Protein AF-A0A2L2ZBF6-F1 (afdb_monomer)

pLDDT: mean 72.56, std 14.94, range [39.94, 94.75]

Structure (mmCIF, N/CA/C/O backbone):
data_AF-A0A2L2ZBF6-F1
#
_entry.id   AF-A0A2L2ZBF6-F1
#
loop_
_atom_site.group_PDB
_atom_site.id
_atom_site.type_symbol
_atom_site.label_atom_id
_atom_site.label_alt_id
_atom_site.label_comp_id
_atom_site.label_asym_id
_atom_site.label_entity_id
_atom_site.label_seq_id
_atom_site.pdbx_PDB_ins_code
_atom_site.Cartn_x
_atom_site.Cartn_y
_atom_site.Cartn_z
_atom_site.occupancy
_atom_site.B_iso_or_equiv
_atom_site.auth_seq_id
_atom_site.auth_comp_id
_atom_site.auth_asym_id
_atom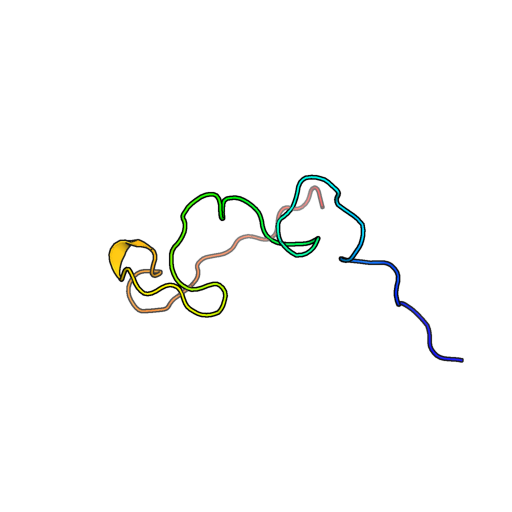_site.auth_atom_id
_atom_site.pdbx_PDB_model_num
ATOM 1 N N . GLN A 1 1 ? 29.959 -15.552 -9.818 1.00 39.94 1 GLN A N 1
ATOM 2 C CA . GLN A 1 1 ? 29.534 -14.233 -10.329 1.00 39.94 1 GLN A CA 1
ATOM 3 C C . GLN A 1 1 ? 28.185 -13.936 -9.703 1.00 39.94 1 GLN A C 1
ATOM 5 O O . GLN A 1 1 ? 27.285 -14.740 -9.887 1.00 39.94 1 GLN A O 1
ATOM 10 N N . ALA A 1 2 ? 28.076 -12.889 -8.884 1.00 47.16 2 ALA A N 1
ATOM 11 C CA . ALA A 1 2 ? 26.787 -12.411 -8.390 1.00 47.16 2 ALA A CA 1
ATOM 12 C C . ALA A 1 2 ? 26.325 -11.322 -9.360 1.00 47.16 2 ALA A C 1
ATOM 14 O O . ALA A 1 2 ? 26.993 -10.300 -9.500 1.00 47.16 2 ALA A O 1
ATOM 15 N N . GLU A 1 3 ? 25.264 -11.608 -10.101 1.00 54.28 3 GLU A N 1
ATOM 16 C CA . GLU A 1 3 ? 24.678 -10.712 -11.088 1.00 54.28 3 GLU A CA 1
ATOM 17 C C . GLU A 1 3 ? 23.448 -10.029 -10.481 1.00 54.28 3 GLU A C 1
ATOM 19 O O . GLU A 1 3 ? 22.643 -10.679 -9.813 1.00 54.28 3 GLU A O 1
ATOM 24 N N . LYS A 1 4 ? 23.321 -8.730 -10.786 1.00 53.69 4 LYS A N 1
ATOM 25 C CA . LYS A 1 4 ? 22.178 -7.832 -10.554 1.00 53.69 4 LYS A CA 1
ATOM 26 C C . LYS A 1 4 ? 22.069 -7.182 -9.162 1.00 53.69 4 LYS A C 1
ATOM 28 O O . LYS A 1 4 ? 21.198 -7.510 -8.364 1.00 53.69 4 LYS A O 1
ATOM 33 N N . VAL A 1 5 ? 22.908 -6.168 -8.931 1.00 52.31 5 VAL A N 1
ATOM 34 C CA . VAL A 1 5 ? 22.783 -5.187 -7.826 1.00 52.31 5 VAL A CA 1
ATOM 35 C C . VAL A 1 5 ? 22.384 -3.797 -8.366 1.00 52.31 5 VAL A C 1
ATOM 37 O O . VAL A 1 5 ? 22.701 -2.791 -7.758 1.00 52.31 5 VAL A O 1
ATOM 40 N N . ASP A 1 6 ? 21.680 -3.708 -9.501 1.00 57.19 6 ASP A N 1
ATOM 41 C CA . ASP A 1 6 ? 21.498 -2.415 -10.202 1.00 57.19 6 ASP A CA 1
ATOM 42 C C . ASP A 1 6 ? 20.050 -1.889 -10.289 1.00 57.19 6 ASP A C 1
ATOM 44 O O . ASP A 1 6 ? 19.784 -1.020 -11.111 1.00 57.19 6 ASP A O 1
ATOM 48 N N . LEU A 1 7 ? 19.068 -2.385 -9.515 1.00 59.28 7 LEU A N 1
ATOM 49 C CA . LEU A 1 7 ? 17.650 -2.118 -9.855 1.00 59.28 7 LEU A CA 1
ATOM 50 C C . LEU A 1 7 ? 16.651 -1.710 -8.753 1.00 59.28 7 LEU A C 1
ATOM 52 O O . LEU A 1 7 ? 15.452 -1.778 -9.017 1.00 59.28 7 LEU A O 1
ATOM 56 N N . PRO A 1 8 ? 17.065 -1.194 -7.582 1.00 54.38 8 PRO A N 1
ATOM 57 C CA . PRO A 1 8 ? 16.229 -0.119 -7.011 1.00 54.38 8 PRO A CA 1
ATOM 58 C C . PRO A 1 8 ? 16.977 1.044 -6.345 1.00 54.38 8 PRO A C 1
ATOM 60 O O . PRO A 1 8 ? 16.335 1.967 -5.870 1.00 54.38 8 PRO A O 1
ATOM 63 N N . LEU A 1 9 ? 18.310 1.039 -6.267 1.00 52.31 9 LEU A N 1
ATOM 64 C CA . LEU A 1 9 ? 19.018 1.952 -5.353 1.00 52.31 9 LEU A CA 1
ATOM 65 C C . LEU A 1 9 ? 19.159 3.409 -5.834 1.00 52.31 9 LEU A C 1
ATOM 67 O O . LEU A 1 9 ? 19.495 4.266 -5.023 1.00 52.31 9 LEU A O 1
ATOM 71 N N . GLU A 1 10 ? 18.908 3.720 -7.111 1.00 53.97 10 GLU A N 1
ATOM 72 C CA . GLU A 1 10 ? 19.328 5.006 -7.701 1.00 53.97 10 GLU A CA 1
ATOM 73 C C . GLU A 1 10 ? 18.204 5.887 -8.279 1.00 53.97 10 GLU A C 1
ATOM 75 O O . GLU A 1 10 ? 18.476 6.762 -9.105 1.00 53.97 10 GLU A O 1
ATOM 80 N N . LYS A 1 11 ? 16.935 5.739 -7.869 1.00 62.16 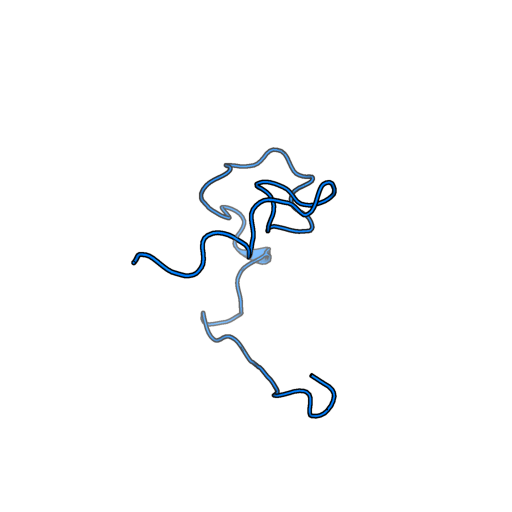11 LYS A N 1
ATOM 81 C CA . LYS A 1 11 ? 15.961 6.804 -8.172 1.00 62.16 11 LYS A CA 1
ATOM 82 C C . LYS A 1 11 ? 16.039 7.888 -7.104 1.00 62.16 11 LYS A C 1
ATOM 84 O O . LYS A 1 11 ? 15.481 7.750 -6.023 1.00 62.16 11 LYS A O 1
ATOM 89 N N . GLN A 1 12 ? 16.731 8.972 -7.453 1.00 62.69 12 GLN A N 1
ATOM 90 C CA . GLN A 1 12 ? 17.054 10.098 -6.563 1.00 62.69 12 GLN A CA 1
ATOM 91 C C . GLN A 1 12 ? 15.819 10.784 -5.946 1.00 62.69 12 GLN A C 1
ATOM 93 O O . GLN A 1 12 ? 15.944 11.401 -4.893 1.00 62.69 12 GLN A O 1
ATOM 98 N N . ASP A 1 13 ? 14.639 10.615 -6.552 1.00 72.25 13 ASP A N 1
ATOM 99 C CA . ASP A 1 13 ? 13.377 11.222 -6.106 1.00 72.25 13 ASP A CA 1
ATOM 100 C C . ASP A 1 13 ? 12.455 10.247 -5.346 1.00 72.25 13 ASP A C 1
ATOM 102 O O . ASP A 1 13 ? 11.311 10.584 -5.042 1.00 72.25 13 ASP A O 1
ATOM 106 N N . LEU A 1 14 ? 12.910 9.017 -5.077 1.00 73.75 14 LEU A N 1
ATOM 107 C CA . LEU A 1 14 ? 12.151 8.018 -4.324 1.00 73.75 14 LEU A CA 1
ATOM 108 C C . LEU A 1 14 ? 12.739 7.827 -2.926 1.00 73.75 14 LEU A C 1
ATOM 110 O O . LEU A 1 14 ? 13.953 7.745 -2.731 1.00 73.75 14 LEU A O 1
ATOM 114 N N . PHE A 1 15 ? 11.866 7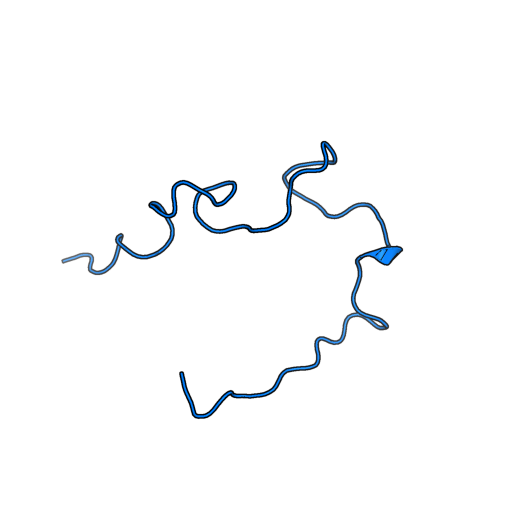.693 -1.935 1.00 74.38 15 PHE A N 1
ATOM 115 C CA . PHE A 1 15 ? 12.274 7.354 -0.581 1.00 74.38 15 PHE A CA 1
ATOM 116 C C . PHE A 1 15 ? 12.877 5.948 -0.551 1.00 74.38 15 PHE A C 1
ATOM 118 O O . PHE A 1 15 ? 12.337 5.019 -1.148 1.00 74.38 15 PHE A O 1
ATOM 125 N N . GLY A 1 16 ? 14.029 5.790 0.106 1.00 74.69 16 GLY A N 1
ATOM 126 C CA . GLY A 1 16 ? 14.765 4.519 0.109 1.00 74.69 16 GLY A CA 1
ATOM 127 C C . GLY A 1 16 ? 15.297 4.075 -1.264 1.00 74.69 16 GLY A C 1
ATOM 128 O O . GLY A 1 16 ? 15.882 3.000 -1.350 1.00 74.69 16 GLY A O 1
ATOM 129 N N . GLY A 1 17 ? 15.135 4.895 -2.310 1.00 78.81 17 GLY A N 1
ATOM 130 C CA . GLY A 1 17 ? 15.483 4.580 -3.698 1.00 78.81 17 GLY A CA 1
ATOM 131 C C . GLY A 1 17 ? 14.337 3.973 -4.518 1.00 78.81 17 GLY A C 1
ATOM 132 O O . GLY A 1 17 ? 14.376 4.051 -5.745 1.00 78.81 17 GLY A O 1
ATOM 133 N N . ASP A 1 18 ? 13.285 3.441 -3.885 1.00 75.56 18 ASP A N 1
ATOM 134 C CA . ASP A 1 18 ? 12.249 2.645 -4.561 1.00 75.56 18 ASP A CA 1
ATOM 135 C C . ASP A 1 18 ? 10.799 2.871 -4.093 1.00 75.56 18 ASP A C 1
ATOM 137 O O . ASP A 1 18 ? 9.878 2.297 -4.678 1.00 75.56 18 ASP A O 1
ATOM 141 N N . MET A 1 19 ? 10.556 3.746 -3.113 1.00 76.12 19 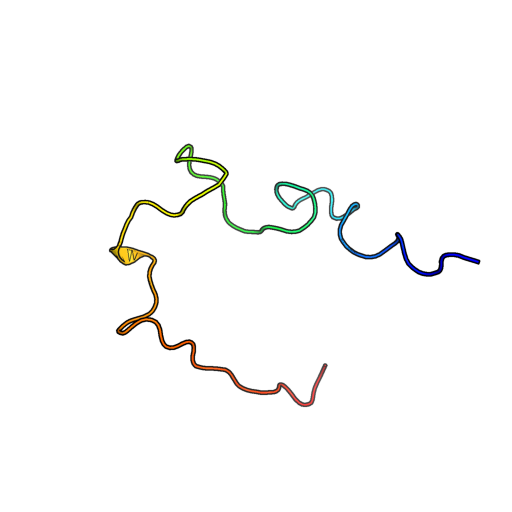MET A N 1
ATOM 142 C CA . MET A 1 19 ? 9.213 4.067 -2.618 1.00 76.12 19 MET A CA 1
ATOM 143 C C . MET A 1 19 ? 8.765 5.475 -3.031 1.00 76.12 19 MET A C 1
ATOM 145 O O . MET A 1 19 ? 9.467 6.462 -2.822 1.00 76.12 19 MET A O 1
ATOM 149 N N . MET A 1 20 ? 7.558 5.585 -3.592 1.00 79.62 20 MET A N 1
ATOM 150 C CA . MET A 1 20 ? 6.930 6.861 -3.967 1.00 79.62 20 MET A CA 1
ATOM 151 C C . MET A 1 20 ? 5.816 7.233 -2.979 1.00 79.62 20 MET A C 1
ATOM 153 O O . MET A 1 20 ? 5.079 6.361 -2.524 1.00 79.62 20 MET A O 1
ATOM 157 N N . GLY A 1 21 ? 5.646 8.529 -2.694 1.00 72.00 21 GLY A N 1
ATOM 158 C CA . GLY A 1 21 ? 4.491 9.044 -1.943 1.00 72.00 21 GLY A CA 1
ATOM 159 C C . GLY A 1 21 ? 4.599 8.960 -0.415 1.00 72.00 21 GLY A C 1
ATOM 160 O O . GLY A 1 21 ? 3.598 9.151 0.271 1.00 72.00 21 GLY A O 1
ATOM 161 N N . SER A 1 22 ? 5.790 8.703 0.130 1.00 63.47 22 SER A N 1
ATOM 162 C CA . SER A 1 22 ? 6.059 8.627 1.575 1.00 63.4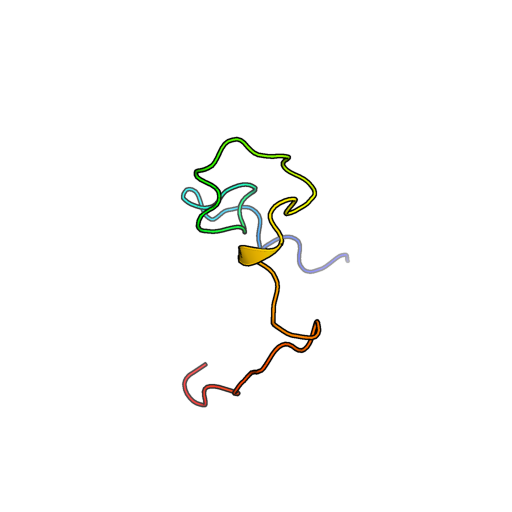7 22 SER A CA 1
ATOM 163 C C . SER A 1 22 ? 6.486 9.977 2.180 1.00 63.47 22 SER A C 1
ATOM 165 O O . SER A 1 22 ? 7.429 10.045 2.962 1.00 63.47 22 SER A O 1
ATOM 167 N N . GLU A 1 23 ? 5.802 11.059 1.808 1.00 62.66 23 GLU A N 1
ATOM 168 C CA . GLU A 1 23 ? 6.039 12.426 2.318 1.00 62.66 23 GLU A CA 1
ATOM 169 C C . GLU A 1 23 ? 5.524 12.624 3.762 1.00 62.66 23 GLU A C 1
ATOM 171 O O . GLU A 1 23 ? 5.649 13.704 4.337 1.00 62.66 23 GLU A O 1
ATOM 176 N N . LEU A 1 24 ? 4.887 11.602 4.346 1.00 58.47 24 LEU A N 1
ATOM 177 C CA . LEU A 1 24 ? 4.217 11.674 5.642 1.00 58.47 24 LEU A CA 1
ATOM 178 C C . LEU A 1 24 ? 5.021 10.906 6.694 1.00 58.47 24 LEU A C 1
ATOM 180 O O . LEU A 1 24 ? 5.345 9.733 6.524 1.00 58.47 24 LEU A O 1
ATOM 184 N N . ASP A 1 25 ? 5.336 11.616 7.772 1.00 59.69 25 ASP A N 1
ATOM 185 C CA . ASP A 1 25 ? 6.261 11.296 8.865 1.00 59.69 25 ASP A CA 1
ATOM 186 C C . ASP A 1 25 ? 5.752 10.180 9.814 1.00 59.69 25 ASP A C 1
ATOM 188 O O . ASP A 1 25 ? 5.889 10.261 11.034 1.00 59.69 25 ASP A O 1
ATOM 192 N N . GLU A 1 26 ? 5.123 9.134 9.275 1.00 58.41 26 GLU A N 1
ATOM 193 C CA . GLU A 1 26 ? 4.544 8.033 10.048 1.00 58.41 26 GLU A CA 1
ATOM 194 C C . GLU A 1 26 ? 5.259 6.714 9.716 1.00 58.41 26 GLU A C 1
ATOM 196 O O . GLU A 1 26 ? 5.200 6.216 8.597 1.00 58.41 26 GLU A O 1
ATOM 201 N N . ASP A 1 27 ? 5.993 6.202 10.711 1.00 56.03 27 ASP A N 1
ATOM 202 C CA . ASP A 1 27 ? 6.649 4.891 10.800 1.00 56.03 27 ASP A CA 1
ATOM 203 C C . ASP A 1 27 ? 7.094 4.235 9.479 1.00 56.03 27 ASP A C 1
ATOM 205 O O . ASP A 1 27 ? 6.393 3.450 8.841 1.00 56.03 27 ASP A O 1
ATOM 209 N N . ARG A 1 28 ? 8.377 4.454 9.170 1.00 61.34 28 ARG A N 1
ATOM 210 C CA . ARG A 1 28 ? 9.149 4.032 7.980 1.00 61.34 28 ARG A CA 1
ATOM 211 C C . ARG A 1 28 ? 9.152 2.525 7.658 1.00 61.34 28 ARG A C 1
ATOM 213 O O . ARG A 1 28 ? 9.776 2.128 6.682 1.00 61.34 28 ARG A O 1
ATOM 220 N N . ASN A 1 29 ? 8.471 1.703 8.459 1.00 65.88 29 ASN A N 1
ATOM 221 C CA . ASN A 1 29 ? 8.418 0.245 8.329 1.00 65.88 29 ASN A CA 1
ATOM 222 C C . ASN A 1 29 ? 6.985 -0.329 8.294 1.00 65.88 29 ASN A C 1
ATOM 224 O O . ASN A 1 29 ? 6.826 -1.494 7.931 1.00 65.88 29 ASN A O 1
ATOM 228 N N . ALA A 1 30 ? 5.949 0.429 8.679 1.00 72.56 30 ALA A N 1
ATOM 229 C CA . ALA A 1 30 ? 4.567 -0.053 8.683 1.00 72.56 30 ALA A CA 1
ATOM 230 C C . ALA A 1 30 ? 3.569 1.076 8.406 1.00 72.56 30 ALA A C 1
ATOM 232 O O . ALA A 1 30 ? 3.552 2.089 9.096 1.00 72.56 30 ALA A O 1
ATOM 233 N N . ILE A 1 31 ? 2.655 0.848 7.461 1.00 76.31 31 ILE A N 1
ATOM 234 C CA . ILE A 1 31 ? 1.490 1.717 7.281 1.00 76.31 31 ILE A CA 1
ATOM 235 C C . ILE A 1 31 ? 0.546 1.473 8.466 1.00 76.31 31 ILE A C 1
ATOM 237 O O . ILE A 1 31 ? -0.097 0.427 8.558 1.00 76.31 31 ILE A O 1
ATOM 241 N N . ALA A 1 32 ? 0.485 2.419 9.402 1.00 77.38 32 ALA A N 1
ATOM 242 C CA . ALA A 1 32 ? -0.352 2.303 10.597 1.00 77.38 32 ALA A CA 1
ATOM 243 C C . ALA A 1 32 ? -1.823 2.669 10.326 1.00 77.38 32 ALA A C 1
ATOM 245 O O . ALA A 1 32 ? -2.740 2.163 10.983 1.00 77.38 32 ALA A O 1
ATOM 246 N N . ASN A 1 33 ? -2.066 3.537 9.341 1.00 80.88 33 ASN A N 1
ATOM 247 C CA . ASN A 1 33 ? -3.400 4.011 9.016 1.00 80.88 33 ASN A CA 1
ATOM 248 C C . ASN A 1 33 ?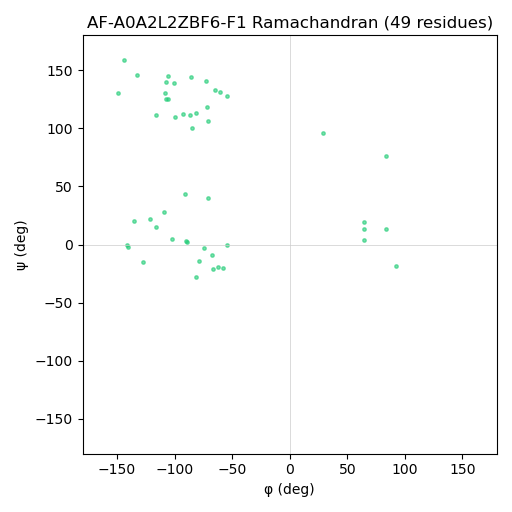 -4.162 3.000 8.146 1.00 80.88 33 ASN A C 1
ATOM 250 O O . ASN A 1 33 ? -3.876 2.798 6.967 1.00 80.88 33 ASN A O 1
ATOM 254 N N . LYS A 1 34 ? -5.217 2.417 8.722 1.00 83.94 34 LYS A N 1
ATOM 255 C CA . LYS A 1 34 ? -6.063 1.414 8.057 1.00 83.94 34 LYS A CA 1
ATOM 256 C C . LYS A 1 34 ? -6.793 1.935 6.817 1.00 83.94 34 LYS A C 1
ATOM 258 O O . LYS A 1 34 ? -7.219 1.125 6.002 1.00 83.94 34 LYS A O 1
ATOM 263 N N . LEU A 1 35 ? -6.948 3.252 6.658 1.00 85.88 35 LEU A N 1
ATOM 264 C CA . LEU A 1 35 ? -7.544 3.842 5.452 1.00 85.88 35 LEU A CA 1
ATOM 265 C C . LEU A 1 35 ? -6.670 3.648 4.208 1.00 85.88 35 LEU A C 1
ATOM 267 O O . LEU A 1 35 ? -7.175 3.718 3.094 1.00 85.88 35 LEU A O 1
ATOM 271 N N . GLN A 1 36 ? -5.377 3.391 4.396 1.00 85.06 36 G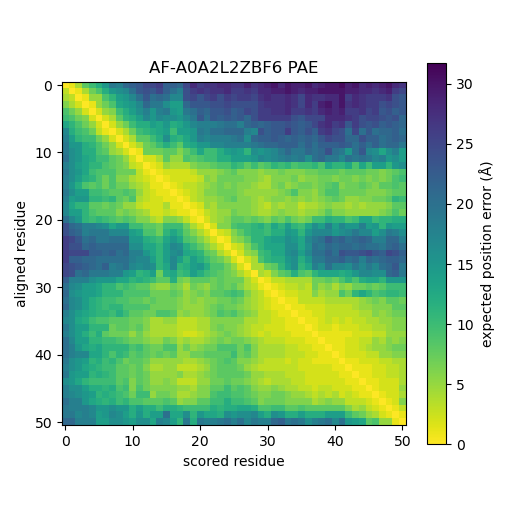LN A N 1
ATOM 272 C CA . GLN A 1 36 ? -4.433 3.117 3.317 1.00 85.06 36 GLN A CA 1
ATOM 273 C C . GLN A 1 36 ? -4.340 1.616 2.994 1.00 85.06 36 GLN A C 1
ATOM 275 O O . GLN A 1 36 ? -3.539 1.216 2.153 1.00 85.06 36 GLN A O 1
ATOM 280 N N . PHE A 1 37 ? -5.134 0.764 3.654 1.00 88.25 37 PHE A N 1
ATOM 281 C CA . PHE A 1 37 ? -5.149 -0.668 3.376 1.00 88.25 37 PHE A CA 1
ATOM 282 C C . PHE A 1 37 ? -6.091 -0.992 2.227 1.00 88.25 37 PHE A C 1
ATOM 284 O O . PHE A 1 37 ? -7.190 -0.448 2.113 1.00 88.25 37 PHE A O 1
ATOM 291 N N . TRP A 1 38 ? -5.693 -1.975 1.428 1.00 90.31 38 TRP A N 1
ATOM 292 C CA . TRP A 1 38 ? -6.583 -2.586 0.457 1.00 90.31 38 TRP A CA 1
ATOM 293 C C . TRP A 1 38 ? -7.787 -3.222 1.168 1.00 90.31 38 TRP A C 1
ATOM 295 O O . TRP A 1 38 ? -7.598 -3.982 2.129 1.00 90.31 38 TRP A O 1
ATOM 305 N N . PRO A 1 39 ? -9.027 -2.957 0.718 1.00 90.94 39 PRO A N 1
ATOM 306 C CA . PRO A 1 39 ? -10.215 -3.570 1.296 1.00 90.94 39 PRO A CA 1
ATOM 307 C C . PRO A 1 39 ? -10.112 -5.098 1.293 1.00 90.94 39 PRO A C 1
ATOM 309 O O . PRO A 1 39 ? -9.800 -5.718 0.278 1.00 90.94 39 PRO A O 1
ATOM 312 N N . GLY A 1 40 ? -10.337 -5.717 2.453 1.00 90.88 40 GLY A N 1
ATOM 313 C CA . GLY A 1 40 ? -10.232 -7.172 2.604 1.00 90.88 40 GLY A CA 1
ATOM 314 C C . GLY A 1 40 ? -8.824 -7.743 2.389 1.00 90.88 40 GLY A C 1
ATOM 315 O O . GLY A 1 40 ? -8.695 -8.951 2.221 1.00 90.88 40 GLY A O 1
ATOM 316 N N . GLY A 1 41 ? -7.777 -6.907 2.358 1.00 88.62 41 GLY A N 1
ATOM 317 C CA . GLY A 1 41 ? -6.396 -7.349 2.132 1.00 88.62 41 GLY A CA 1
ATOM 318 C C . GLY A 1 41 ? -6.157 -7.962 0.749 1.00 88.62 41 GLY A C 1
ATOM 319 O O . GLY A 1 41 ? -5.194 -8.700 0.569 1.00 88.62 41 GLY A O 1
ATOM 320 N N . THR A 1 42 ? -7.041 -7.690 -0.214 1.00 94.44 42 THR A N 1
ATOM 321 C CA . THR A 1 42 ? -6.956 -8.222 -1.578 1.00 94.44 42 THR A CA 1
ATOM 322 C C . THR A 1 42 ? -6.510 -7.119 -2.528 1.00 94.44 42 THR A C 1
ATOM 324 O O . THR A 1 42 ? -7.141 -6.066 -2.586 1.00 94.44 42 THR A O 1
ATOM 327 N N . ILE A 1 43 ? -5.433 -7.365 -3.275 1.00 93.94 43 ILE A N 1
ATOM 328 C CA . ILE A 1 43 ? -4.853 -6.395 -4.210 1.00 93.94 43 ILE A CA 1
ATOM 329 C C . ILE A 1 43 ? -5.334 -6.731 -5.628 1.00 93.94 43 ILE A C 1
ATOM 331 O O . ILE A 1 43 ? -4.912 -7.753 -6.176 1.00 93.94 43 ILE A O 1
ATOM 335 N N . PRO A 1 44 ? -6.213 -5.918 -6.236 1.00 93.81 44 PRO A N 1
ATOM 336 C CA . PRO A 1 44 ? -6.543 -6.066 -7.646 1.00 93.81 44 PRO A CA 1
ATOM 337 C C . PRO A 1 44 ? -5.369 -5.587 -8.508 1.00 93.81 44 PRO A C 1
ATOM 339 O O . PRO A 1 44 ? -4.736 -4.578 -8.198 1.00 93.81 44 PRO A O 1
ATOM 342 N N . TYR A 1 45 ? -5.089 -6.296 -9.598 1.00 92.44 45 TYR A N 1
ATOM 343 C CA . TYR A 1 45 ? -4.058 -5.913 -10.559 1.00 92.44 45 TYR A CA 1
ATOM 344 C C . TYR A 1 45 ? -4.483 -6.262 -11.987 1.00 92.44 45 TYR A C 1
ATOM 346 O O . TYR A 1 45 ? -5.328 -7.131 -12.204 1.00 92.44 45 TYR A O 1
ATOM 354 N N . GLU A 1 46 ? -3.858 -5.594 -12.950 1.00 94.75 46 GLU A N 1
ATOM 355 C CA . GLU A 1 46 ? -3.953 -5.874 -14.380 1.00 94.75 46 GLU A CA 1
ATOM 356 C C . GLU A 1 46 ? -2.535 -5.878 -14.962 1.00 94.75 46 GLU A C 1
ATOM 358 O O . GLU A 1 46 ? -1.661 -5.153 -14.482 1.00 94.75 46 GLU A O 1
ATOM 363 N N . LEU A 1 47 ? -2.291 -6.730 -15.958 1.00 91.69 47 LEU A N 1
ATOM 364 C CA . LEU A 1 47 ? -1.038 -6.708 -16.707 1.00 91.69 47 LEU A CA 1
ATOM 365 C C . LEU A 1 47 ? -1.187 -5.704 -17.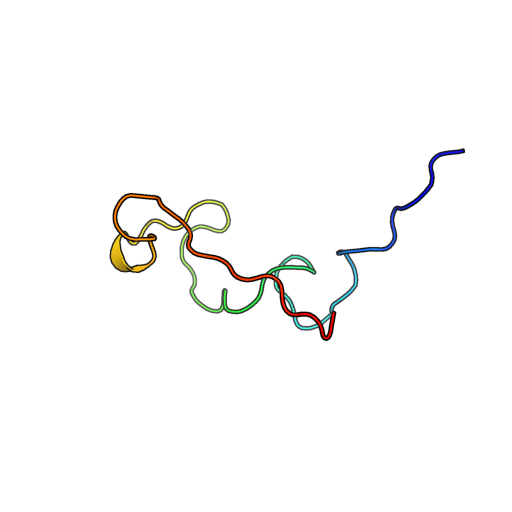846 1.00 91.69 47 LEU A C 1
ATOM 367 O O . LEU A 1 47 ? -1.951 -5.949 -18.778 1.00 91.69 47 LEU A O 1
ATOM 371 N N . ASP A 1 48 ? -0.459 -4.593 -17.765 1.00 89.94 48 ASP A N 1
ATOM 372 C CA . ASP A 1 48 ? -0.401 -3.622 -18.854 1.00 89.94 48 ASP A CA 1
ATOM 373 C C . ASP A 1 48 ? 0.419 -4.215 -20.018 1.00 89.94 48 ASP A C 1
ATOM 375 O O . ASP A 1 48 ? 1.601 -4.516 -19.832 1.00 89.94 48 ASP A O 1
ATOM 379 N N . PRO A 1 49 ? -0.171 -4.410 -21.214 1.00 87.31 49 PRO A N 1
ATOM 380 C CA . PRO A 1 49 ? 0.540 -4.951 -22.372 1.00 87.31 49 PRO A CA 1
ATOM 381 C C . PRO A 1 49 ? 1.619 -4.008 -22.933 1.00 87.31 49 PRO A C 1
ATOM 383 O O . PRO A 1 49 ? 2.354 -4.411 -23.833 1.00 87.31 49 PRO A O 1
ATOM 386 N N . GLY A 1 50 ? 1.685 -2.758 -22.463 1.00 81.81 50 GLY A N 1
ATOM 387 C CA . GLY A 1 50 ? 2.679 -1.759 -22.854 1.00 81.81 50 GLY A CA 1
ATOM 388 C C . GLY A 1 50 ? 3.970 -1.752 -22.027 1.00 81.81 50 GLY A C 1
ATOM 389 O O . GLY A 1 50 ? 4.816 -0.891 -22.279 1.00 81.81 50 GLY A O 1
ATOM 390 N N . LEU A 1 51 ? 4.117 -2.666 -21.059 1.00 56.72 51 LEU A N 1
ATOM 391 C CA . LEU A 1 51 ? 5.319 -2.847 -20.231 1.00 56.72 51 LEU A CA 1
ATOM 392 C C . LEU A 1 51 ? 6.226 -3.978 -20.731 1.00 56.72 51 LEU A C 1
ATOM 394 O O . LEU A 1 51 ? 5.707 -5.048 -21.122 1.00 56.72 51 LEU A O 1
#

Radius of gyration: 15.23 Å; Cα contacts (8 Å, |Δi|>4): 18; chains: 1; bounding box: 40×27×34 Å

Secondary structure (DSSP, 8-state):
------SSTT-TTSBTTTB-S--S-S-TT----GGGSPGGG-------TT-

Foldseek 3Di:
DDDDPDPQCDPPQADNSHHPDPPDPPDPPDDPDPVPADVVNDDDDDDDPVD

Mean predicted aligned error: 10.97 Å

Organism: Parasteatoda tepidariorum (NCBI:txid114398)

Sequence (51 aa):
QAEKVDLPLEKQDLFG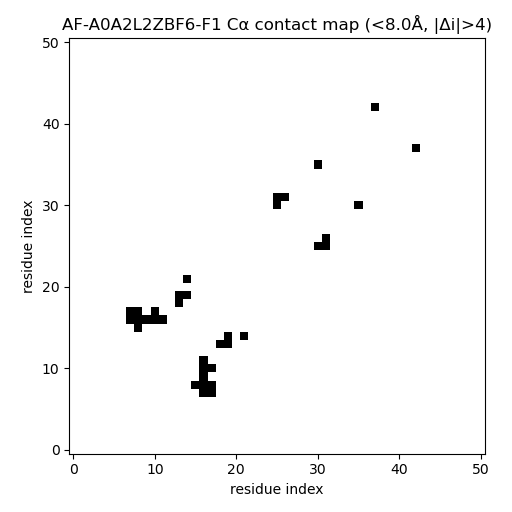GDMMGSELDEDRNAIANKLQFWPGGTIPYELDPGL

Solvent-accessible surface area (backbone atoms only — not comparable to full-atom values): 3871 Å² total; per-residue (Å²): 136,92,82,85,92,81,84,48,75,78,40,90,90,25,56,95,17,72,39,79,89,76,88,61,98,63,59,100,85,52,89,80,59,70,88,78,50,55,73,94,78,53,82,86,83,80,85,66,88,90,112

InterPro domains:
  IPR001506 Peptidase M12A [PS51864] (29-51)